Protein AF-A0ABC9YFD0-F1 (afdb_monomer_lite)

InterPro domains:
  IPR000477 Reverse transcriptase domain [PF00078] (6-99)

Secondary structure (DSSP, 8-state):
-HHHHHHHHHHHHHHTT-S-TT--TT-TT--TTHHHHHHHHHHHHHHHTT----------TTHHHHS-HHHHHHHHHHTT--HHHHHHHHHHHT------EETTEEP-

Sequence (108 aa):
MEQIVLSGIMQHVHDNQVIRPSQHGFLKGRSCLTNPISFYDKVTHLVDEGKAVAVVYLDFSKAFDTVSHSILLEKLAAHGLDGHTLCWVKNCLDGQAQRVVVNGVKSS

Foldseek 3Di:
DVVVLVVVLLVLCVVLVVDDPQDQPPDPPHDPPVNVVVVVVVVVVCVVVVHDDDDDDDDDDVCVVPDDLVVVLVVSVVSPDDPVSSVVSSCVSVDDDDWDADPNDIDD

Structure (mmCIF, N/CA/C/O backbone):
data_AF-A0ABC9YFD0-F1
#
_entry.id   AF-A0ABC9YFD0-F1
#
loop_
_atom_site.group_PDB
_atom_site.id
_atom_site.type_symbol
_atom_site.label_atom_id
_atom_site.label_alt_id
_atom_site.label_comp_id
_atom_site.label_asym_id
_atom_site.label_entity_id
_atom_site.label_seq_id
_atom_site.pdbx_PDB_ins_code
_atom_site.Cartn_x
_atom_site.Cartn_y
_atom_site.Cartn_z
_atom_site.occupancy
_atom_site.B_iso_or_equiv
_atom_site.auth_seq_id
_atom_site.auth_comp_id
_atom_site.auth_asym_id
_atom_site.auth_atom_id
_atom_site.pdbx_PDB_model_num
ATOM 1 N N . MET A 1 1 ? 19.415 6.386 -10.923 1.00 78.12 1 MET A N 1
ATOM 2 C CA . MET A 1 1 ? 18.354 6.377 -11.954 1.00 78.12 1 MET A CA 1
ATOM 3 C C . MET A 1 1 ? 17.024 5.956 -11.347 1.00 78.12 1 MET A C 1
ATOM 5 O O . MET A 1 1 ? 16.101 6.753 -11.393 1.00 78.12 1 MET A O 1
ATOM 9 N N . GLU A 1 2 ? 16.948 4.797 -10.688 1.00 85.19 2 GLU A N 1
ATOM 10 C CA . GLU A 1 2 ? 15.718 4.309 -10.032 1.00 85.19 2 GLU A CA 1
ATOM 11 C C . GLU A 1 2 ? 15.093 5.325 -9.067 1.00 85.19 2 GLU A C 1
ATOM 13 O O . GLU A 1 2 ? 13.906 5.594 -9.152 1.00 85.19 2 GLU A O 1
ATOM 18 N N . GLN A 1 3 ? 15.899 5.975 -8.220 1.00 88.69 3 GLN A N 1
ATOM 19 C CA . GLN A 1 3 ? 15.418 7.006 -7.286 1.00 88.69 3 GLN A CA 1
ATOM 20 C C . GLN A 1 3 ? 14.757 8.207 -7.983 1.00 88.69 3 GLN A C 1
ATOM 22 O O . GLN A 1 3 ? 13.818 8.790 -7.451 1.00 88.69 3 GLN A O 1
ATOM 27 N N . ILE A 1 4 ? 15.220 8.563 -9.185 1.00 91.31 4 ILE A N 1
ATOM 28 C CA . ILE A 1 4 ? 14.655 9.673 -9.963 1.00 91.31 4 ILE A CA 1
ATOM 29 C C . ILE A 1 4 ? 13.296 9.250 -10.521 1.00 91.31 4 ILE A C 1
ATOM 31 O O . ILE A 1 4 ? 12.311 9.962 -10.339 1.00 91.31 4 ILE A O 1
ATOM 35 N N . VAL A 1 5 ? 13.222 8.061 -11.123 1.00 91.31 5 VAL A N 1
ATOM 36 C CA . VAL A 1 5 ? 11.961 7.512 -11.640 1.00 91.31 5 VAL A CA 1
ATOM 37 C C . VAL A 1 5 ? 10.952 7.334 -10.504 1.00 91.31 5 VAL A C 1
ATOM 39 O O . VAL A 1 5 ? 9.819 7.791 -10.613 1.00 91.31 5 VAL A O 1
ATOM 42 N N . LEU A 1 6 ? 11.385 6.774 -9.372 1.00 91.75 6 LEU A N 1
ATOM 43 C CA . LEU A 1 6 ? 10.568 6.633 -8.171 1.00 91.75 6 LEU A CA 1
ATOM 44 C C . LEU A 1 6 ? 10.056 7.987 -7.678 1.00 91.75 6 LEU A C 1
ATOM 46 O O . LEU A 1 6 ? 8.875 8.099 -7.373 1.00 91.75 6 LEU A O 1
ATOM 50 N N . SER A 1 7 ? 10.899 9.024 -7.625 1.00 92.81 7 SER A N 1
ATOM 51 C CA . SER A 1 7 ? 10.444 10.358 -7.217 1.00 92.81 7 SER A CA 1
ATOM 52 C C . SER A 1 7 ? 9.373 10.928 -8.149 1.00 92.81 7 SER A C 1
ATOM 54 O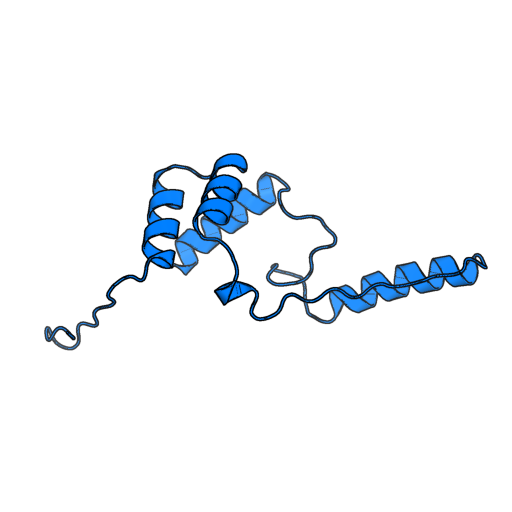 O . SER A 1 7 ? 8.390 11.480 -7.660 1.00 92.81 7 SER A O 1
ATOM 56 N N . GLY A 1 8 ? 9.509 10.729 -9.466 1.00 93.62 8 GLY A N 1
ATOM 57 C CA . GLY A 1 8 ? 8.509 11.154 -10.448 1.00 93.62 8 GLY A CA 1
ATOM 58 C C . GLY A 1 8 ? 7.187 10.403 -10.289 1.00 93.62 8 GLY A C 1
ATOM 59 O O . GLY A 1 8 ? 6.127 11.022 -10.230 1.00 93.62 8 GLY A O 1
ATOM 60 N N . ILE A 1 9 ? 7.250 9.077 -10.124 1.00 93.31 9 ILE A N 1
ATOM 61 C CA . ILE A 1 9 ? 6.071 8.240 -9.865 1.00 93.31 9 ILE A CA 1
ATOM 62 C C . ILE A 1 9 ? 5.394 8.658 -8.557 1.00 93.31 9 ILE A C 1
ATOM 64 O O . ILE A 1 9 ? 4.180 8.827 -8.524 1.00 93.31 9 ILE A O 1
ATOM 68 N N . MET A 1 10 ? 6.156 8.859 -7.481 1.00 92.50 10 MET A N 1
ATOM 69 C CA . MET A 1 10 ? 5.607 9.258 -6.183 1.00 92.50 10 MET A CA 1
ATOM 70 C C . MET A 1 10 ? 4.939 10.631 -6.233 1.00 92.50 10 MET A C 1
ATOM 72 O O . MET A 1 10 ? 3.893 10.808 -5.611 1.00 92.50 10 MET A O 1
ATOM 76 N N . GLN A 1 11 ? 5.504 11.576 -6.987 1.00 92.69 11 GLN A N 1
ATOM 77 C CA . GLN A 1 11 ? 4.888 12.881 -7.215 1.00 92.69 11 GLN A CA 1
ATOM 78 C C . GLN A 1 11 ? 3.545 12.728 -7.940 1.00 92.69 11 GLN A C 1
ATOM 80 O O . GLN A 1 11 ? 2.524 13.194 -7.444 1.00 92.69 11 GLN A O 1
ATOM 85 N N . HIS A 1 12 ? 3.516 11.975 -9.044 1.00 93.31 12 HIS A N 1
ATOM 86 C CA . HIS A 1 12 ? 2.290 11.695 -9.797 1.00 93.31 12 HIS A CA 1
ATOM 87 C C . HIS A 1 12 ? 1.211 11.023 -8.939 1.00 93.31 12 HIS A C 1
ATOM 89 O O . HIS A 1 12 ? 0.044 11.410 -8.959 1.00 93.31 12 HIS A O 1
ATOM 95 N N . VAL A 1 13 ? 1.602 10.016 -8.162 1.00 91.25 13 VAL A N 1
ATOM 96 C CA . VAL A 1 13 ? 0.721 9.263 -7.262 1.00 91.25 13 VAL A CA 1
ATOM 97 C C . VAL A 1 13 ? 0.136 10.162 -6.167 1.00 91.25 13 VAL A C 1
ATOM 99 O O . VAL A 1 13 ? -1.034 10.005 -5.807 1.00 91.25 13 VAL A O 1
ATOM 102 N N . HIS A 1 14 ? 0.929 11.101 -5.649 1.00 89.69 14 HIS A N 1
ATOM 103 C CA . HIS A 1 14 ? 0.494 12.072 -4.651 1.00 89.69 14 HIS A CA 1
ATOM 104 C C . HIS A 1 14 ? -0.472 13.108 -5.244 1.00 89.69 14 HIS A C 1
ATOM 106 O O . HIS A 1 14 ? -1.551 13.326 -4.695 1.00 89.69 14 HIS A O 1
ATOM 112 N N . ASP A 1 15 ? -0.121 13.706 -6.382 1.00 92.00 15 ASP A N 1
ATOM 113 C CA . ASP A 1 15 ? -0.907 14.775 -7.010 1.00 92.00 15 ASP A CA 1
ATOM 114 C C . ASP A 1 15 ? -2.274 14.279 -7.486 1.00 92.00 15 ASP A C 1
ATOM 116 O O . ASP A 1 15 ? -3.275 14.982 -7.357 1.00 92.00 15 ASP A O 1
ATOM 120 N N . ASN A 1 16 ? -2.341 13.024 -7.935 1.00 91.88 16 ASN A N 1
ATOM 121 C CA . ASN A 1 16 ? -3.584 12.378 -8.352 1.00 91.88 16 ASN A CA 1
ATOM 122 C C . ASN A 1 16 ? -4.329 11.664 -7.209 1.00 91.88 16 ASN A C 1
ATOM 124 O O . ASN A 1 16 ? -5.303 10.960 -7.471 1.00 91.88 16 ASN A O 1
ATOM 128 N N . GLN A 1 17 ? -3.888 11.810 -5.950 1.00 90.56 17 GLN A N 1
ATOM 129 C CA . GLN A 1 17 ? -4.530 11.207 -4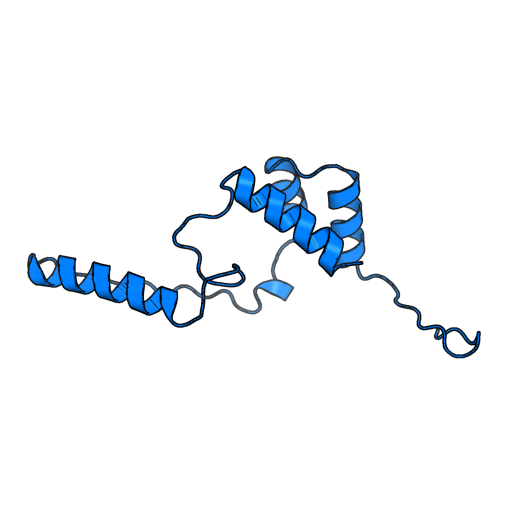.768 1.00 90.56 17 GLN A CA 1
ATOM 130 C C . GLN A 1 17 ? -4.783 9.692 -4.912 1.00 90.56 17 GLN A C 1
ATOM 132 O O . GLN A 1 17 ? -5.776 9.152 -4.423 1.00 90.56 17 GLN A O 1
ATOM 137 N N . VAL A 1 18 ? -3.872 8.987 -5.592 1.00 92.62 18 VAL A N 1
ATOM 138 C CA . VAL A 1 18 ? -4.011 7.550 -5.886 1.00 92.62 18 VAL A CA 1
ATOM 139 C C . VAL A 1 18 ? -3.947 6.723 -4.599 1.00 92.62 18 VAL A C 1
ATOM 141 O O . VAL A 1 18 ? -4.620 5.699 -4.466 1.00 92.62 18 VAL A O 1
ATOM 144 N N . ILE A 1 19 ? -3.146 7.169 -3.627 1.00 92.31 19 ILE A N 1
ATOM 145 C CA . ILE A 1 19 ? -2.943 6.478 -2.354 1.00 92.31 19 ILE A CA 1
ATOM 146 C C . ILE A 1 19 ? -3.853 7.064 -1.283 1.00 92.31 19 ILE A C 1
ATOM 148 O O . ILE A 1 19 ? -3.881 8.269 -1.042 1.00 92.31 19 ILE A O 1
ATOM 152 N N . ARG A 1 20 ? -4.568 6.182 -0.583 1.00 92.25 20 ARG A N 1
ATOM 153 C CA . ARG A 1 20 ? -5.475 6.587 0.491 1.00 92.25 20 ARG A CA 1
ATOM 154 C C . ARG A 1 20 ? -4.717 7.218 1.665 1.00 92.25 20 ARG A C 1
ATOM 156 O O . ARG A 1 20 ? -3.669 6.698 2.057 1.00 92.25 20 ARG A O 1
ATOM 163 N N . PRO A 1 21 ? -5.309 8.214 2.351 1.00 91.00 21 PRO A N 1
ATOM 164 C CA . PRO A 1 21 ? -4.731 8.802 3.558 1.00 91.00 21 PRO A CA 1
ATOM 165 C C . PRO A 1 21 ? -4.563 7.838 4.736 1.00 91.00 21 PRO A C 1
ATOM 167 O O . PRO A 1 21 ? -3.956 8.226 5.725 1.00 91.00 21 PRO A O 1
ATOM 170 N N . SER A 1 22 ? -5.083 6.612 4.671 1.00 92.50 22 SER A N 1
ATOM 171 C CA . SER A 1 22 ? -4.869 5.563 5.674 1.00 92.50 22 SER A CA 1
ATOM 172 C C . SER A 1 22 ? -3.666 4.660 5.369 1.00 92.50 22 SER A C 1
ATOM 174 O O . SER A 1 22 ? -3.378 3.760 6.144 1.00 92.50 22 SER A O 1
ATOM 176 N N . GLN A 1 23 ? -2.971 4.837 4.239 1.00 93.88 23 GLN A N 1
ATOM 177 C CA . GLN A 1 23 ? -1.768 4.065 3.914 1.00 93.88 23 GLN A CA 1
ATOM 178 C C . GLN A 1 23 ? -0.573 4.639 4.677 1.00 93.88 23 GLN A C 1
ATOM 180 O O . GLN A 1 23 ? -0.258 5.813 4.527 1.00 93.88 23 GLN A O 1
ATOM 185 N N . HIS A 1 24 ? 0.124 3.843 5.485 1.00 93.69 24 HIS A N 1
ATOM 186 C CA . HIS A 1 24 ? 1.292 4.327 6.242 1.00 93.69 24 HIS A CA 1
ATOM 187 C C . HIS A 1 24 ? 2.630 3.794 5.730 1.00 93.69 24 HIS A C 1
ATOM 189 O O . HIS A 1 24 ? 3.638 4.490 5.833 1.00 93.69 24 HIS A O 1
ATOM 195 N N . GLY A 1 25 ? 2.648 2.586 5.164 1.00 92.12 25 GLY A N 1
ATOM 196 C CA . GLY A 1 25 ? 3.869 1.982 4.638 1.00 92.12 25 GLY A CA 1
ATOM 197 C C . GLY A 1 25 ? 4.381 2.705 3.393 1.00 92.12 25 GLY A C 1
ATOM 198 O O . GLY A 1 25 ? 3.586 3.079 2.531 1.00 92.12 25 GLY A O 1
ATOM 199 N N . PHE A 1 26 ? 5.706 2.850 3.299 1.00 89.81 26 PHE A N 1
ATOM 200 C CA . PHE A 1 26 ? 6.437 3.366 2.131 1.00 89.81 26 PHE A CA 1
ATOM 201 C C . PHE A 1 26 ? 6.093 4.805 1.697 1.00 89.81 26 PHE A C 1
ATOM 203 O O . PHE A 1 26 ? 6.445 5.214 0.593 1.00 89.81 26 PHE A O 1
ATOM 210 N N . LEU A 1 27 ? 5.451 5.600 2.560 1.00 90.50 27 LEU A N 1
ATOM 211 C CA . LEU A 1 27 ? 5.160 7.011 2.296 1.00 90.50 27 LEU A CA 1
ATOM 212 C C . LEU A 1 27 ? 6.057 7.937 3.118 1.00 90.50 27 LEU A C 1
ATOM 214 O O . LEU A 1 27 ? 6.265 7.740 4.316 1.00 90.50 27 LEU A O 1
ATOM 218 N N . LYS A 1 28 ? 6.537 9.008 2.480 1.00 88.19 28 LYS A N 1
ATOM 219 C CA . LYS A 1 28 ? 7.285 10.070 3.160 1.00 88.19 28 LYS A CA 1
ATOM 220 C C . LYS A 1 28 ? 6.412 10.722 4.239 1.00 88.19 28 LYS A C 1
ATOM 222 O O . LYS A 1 28 ? 5.232 10.980 4.023 1.00 88.19 28 LYS A O 1
ATOM 227 N N . GLY A 1 29 ? 7.004 10.993 5.402 1.00 89.69 29 GLY A N 1
ATOM 228 C CA . GLY A 1 29 ? 6.302 11.604 6.538 1.00 89.69 29 GLY A CA 1
ATOM 229 C C . GLY A 1 29 ? 5.420 10.638 7.337 1.00 89.69 29 GLY A C 1
ATOM 230 O O . GLY A 1 29 ? 4.740 11.065 8.265 1.00 89.69 29 GLY A O 1
ATOM 231 N N . ARG A 1 30 ? 5.435 9.338 7.016 1.00 92.25 30 ARG A N 1
ATOM 232 C CA . ARG A 1 30 ? 4.745 8.291 7.777 1.00 92.25 30 ARG A CA 1
ATOM 233 C C . ARG A 1 30 ? 5.744 7.254 8.274 1.00 92.25 30 ARG A C 1
ATOM 235 O O . ARG A 1 30 ? 6.826 7.106 7.716 1.00 92.25 30 ARG A O 1
ATOM 242 N N . SER A 1 31 ? 5.397 6.564 9.355 1.00 93.44 31 SER A N 1
ATOM 243 C CA . SER A 1 31 ? 6.262 5.567 9.979 1.00 93.44 31 SER A CA 1
ATOM 244 C C . SER A 1 31 ? 5.452 4.364 10.443 1.00 93.44 31 SER A C 1
ATOM 246 O O . SER A 1 31 ? 4.220 4.394 10.474 1.00 93.44 31 SER A O 1
ATOM 248 N N . CYS A 1 32 ? 6.152 3.319 10.880 1.00 92.25 32 CYS A N 1
ATOM 249 C CA . CYS A 1 32 ? 5.530 2.155 11.507 1.00 92.25 32 CYS A CA 1
ATOM 250 C C . CYS A 1 32 ? 4.748 2.509 12.785 1.00 92.25 32 CYS A C 1
ATOM 252 O O . CYS A 1 32 ? 3.918 1.717 13.217 1.00 92.25 32 CYS A O 1
ATOM 254 N N . LEU A 1 33 ? 4.987 3.689 13.374 1.00 94.69 33 LEU A N 1
ATOM 255 C CA . LEU A 1 33 ? 4.291 4.172 14.567 1.00 94.69 33 LEU A CA 1
ATOM 256 C C . LEU A 1 33 ? 3.063 5.022 14.237 1.00 94.69 33 LEU A C 1
ATOM 258 O O . LEU A 1 33 ? 2.097 5.005 14.992 1.00 94.69 33 LEU A O 1
ATOM 262 N N . THR A 1 34 ? 3.048 5.744 13.112 1.00 95.25 34 THR A N 1
ATOM 263 C CA . THR A 1 34 ? 1.898 6.610 12.803 1.00 95.25 34 THR A CA 1
ATOM 264 C C . THR A 1 34 ? 0.627 5.809 12.519 1.00 95.25 34 THR A C 1
ATOM 266 O O . THR A 1 34 ? -0.464 6.289 12.813 1.00 95.25 34 THR A O 1
ATOM 269 N N . ASN A 1 35 ? 0.759 4.577 12.012 1.00 94.81 35 ASN A N 1
ATOM 270 C CA . ASN A 1 35 ? -0.370 3.672 11.791 1.00 94.81 35 ASN A CA 1
ATOM 271 C C . ASN A 1 35 ? -1.065 3.244 13.097 1.00 94.81 35 ASN A C 1
ATOM 273 O O . ASN A 1 35 ? -2.253 3.530 13.243 1.00 94.81 35 ASN A O 1
ATOM 277 N N . PRO A 1 36 ? -0.376 2.598 14.067 1.00 95.38 36 PRO A N 1
ATOM 278 C CA . PRO A 1 36 ? -1.017 2.205 15.315 1.00 95.38 36 PRO A CA 1
ATOM 279 C C . PRO A 1 36 ? -1.549 3.410 16.090 1.00 95.38 36 PRO A C 1
ATOM 281 O O . PRO A 1 36 ? -2.628 3.301 16.653 1.00 95.38 36 PRO A O 1
ATOM 284 N N . ILE A 1 37 ? -0.870 4.564 16.073 1.00 96.31 37 ILE A N 1
ATOM 285 C CA . ILE A 1 37 ? -1.377 5.779 16.733 1.00 96.31 37 ILE A CA 1
ATOM 286 C C . ILE A 1 37 ? -2.743 6.186 16.162 1.00 96.31 37 ILE A C 1
ATOM 288 O O . ILE A 1 37 ? -3.698 6.328 16.920 1.00 96.31 37 ILE A O 1
ATOM 292 N N . SER A 1 38 ? -2.865 6.315 14.835 1.00 95.44 38 SER A N 1
ATOM 293 C CA . SER A 1 38 ? -4.139 6.679 14.195 1.00 95.44 38 SER A CA 1
ATOM 294 C C . SER A 1 38 ? -5.227 5.622 14.404 1.00 95.44 38 SER A C 1
ATOM 296 O O . SER A 1 38 ? -6.404 5.955 14.529 1.00 95.44 38 SER A O 1
ATOM 298 N N . PHE A 1 39 ? -4.842 4.347 14.441 1.00 95.81 39 PHE A N 1
ATOM 299 C CA . PHE A 1 39 ? -5.761 3.253 14.715 1.00 95.81 39 PHE A CA 1
ATOM 300 C C . PHE A 1 39 ? -6.288 3.294 16.156 1.00 95.81 39 PHE A C 1
ATOM 302 O O . PHE A 1 39 ? -7.501 3.248 16.348 1.00 95.81 39 PHE A O 1
ATOM 309 N N . TYR A 1 40 ? -5.408 3.412 17.154 1.00 96.56 40 TYR A N 1
ATOM 310 C CA . TYR A 1 40 ? -5.800 3.443 18.563 1.00 96.56 40 TYR A CA 1
ATOM 311 C C . TYR A 1 40 ? -6.649 4.662 18.898 1.00 96.56 40 TYR A C 1
ATOM 313 O O . TYR A 1 40 ? -7.621 4.513 19.625 1.00 96.56 40 TYR A O 1
ATOM 321 N N . ASP A 1 41 ? -6.344 5.828 18.332 1.00 97.12 41 ASP A N 1
ATOM 322 C CA . ASP A 1 41 ? -7.181 7.025 18.468 1.00 97.12 41 ASP A CA 1
ATOM 323 C C . ASP A 1 41 ? -8.638 6.743 18.049 1.00 97.12 41 ASP A C 1
ATOM 325 O O . ASP A 1 41 ? -9.580 6.942 18.819 1.00 97.12 41 ASP A O 1
ATOM 329 N N . LYS A 1 42 ? -8.819 6.127 16.873 1.00 96.31 42 LYS A N 1
ATOM 330 C CA . LYS A 1 42 ? -10.141 5.736 16.368 1.00 96.31 42 LYS A CA 1
ATOM 331 C C . LYS A 1 42 ? -10.820 4.666 17.226 1.00 96.31 42 LYS A C 1
ATOM 333 O O . LYS A 1 42 ? -12.029 4.731 17.433 1.00 96.31 42 LYS A O 1
ATOM 338 N N . VAL A 1 43 ? -10.079 3.653 17.673 1.00 97.56 43 VAL A N 1
ATOM 339 C CA . VAL A 1 43 ? -10.638 2.566 18.492 1.00 97.56 43 VAL A CA 1
ATOM 340 C C . VAL A 1 43 ? -11.079 3.088 19.853 1.00 97.56 43 VAL A C 1
ATOM 342 O O . VAL A 1 43 ? -12.198 2.792 20.257 1.00 97.56 43 VAL A O 1
ATOM 345 N N . THR A 1 44 ? -10.248 3.887 20.522 1.00 97.62 44 THR A N 1
ATOM 346 C CA . THR A 1 44 ? -10.564 4.468 21.832 1.00 97.62 44 THR A CA 1
ATOM 347 C C . THR A 1 44 ? -11.834 5.308 21.758 1.00 97.62 44 THR A C 1
ATOM 349 O O . THR A 1 44 ? -12.745 5.076 22.541 1.00 97.62 44 THR A O 1
ATOM 352 N N . HIS A 1 45 ? -11.974 6.164 20.739 1.00 98.19 45 HIS A N 1
ATOM 353 C CA . HIS A 1 45 ? -13.199 6.943 20.543 1.00 98.19 45 HIS A CA 1
ATOM 354 C C . HIS A 1 45 ? -14.454 6.064 20.400 1.00 98.19 45 HIS A C 1
ATOM 356 O O . HIS A 1 45 ? -15.502 6.369 20.960 1.00 98.19 45 HIS A O 1
ATOM 362 N N . LEU A 1 46 ? -14.381 4.963 19.644 1.00 98.06 46 LEU A N 1
ATOM 363 C CA . LEU A 1 46 ? -15.519 4.048 19.487 1.00 98.06 46 LEU A CA 1
ATOM 364 C C . LEU A 1 46 ? -15.851 3.317 20.795 1.00 98.06 46 LEU A C 1
ATOM 366 O O . LEU A 1 46 ? -17.024 3.105 21.098 1.00 98.06 46 LEU A O 1
ATOM 370 N N . VAL A 1 47 ? -14.829 2.942 21.563 1.00 97.38 47 VAL A N 1
ATOM 371 C CA . VAL A 1 47 ? -14.996 2.290 22.867 1.00 97.38 47 VAL A CA 1
ATOM 372 C C . VAL A 1 47 ? -15.626 3.247 23.880 1.00 97.38 47 VAL A C 1
ATOM 374 O O . VAL A 1 47 ? -16.544 2.837 24.588 1.00 97.38 47 VAL A O 1
ATOM 377 N N . ASP A 1 48 ? -15.212 4.515 23.901 1.00 97.88 48 ASP A N 1
ATOM 378 C CA . ASP A 1 48 ? -15.784 5.552 24.770 1.00 97.88 48 ASP A CA 1
ATOM 379 C C . ASP A 1 48 ? -17.270 5.811 24.459 1.00 97.88 48 ASP A C 1
ATOM 381 O O . ASP A 1 48 ? -18.067 6.086 25.354 1.00 97.88 48 ASP A O 1
ATOM 385 N N . GLU A 1 49 ? -17.681 5.640 23.198 1.00 98.25 49 GLU A N 1
ATOM 386 C CA . GLU A 1 49 ? -19.088 5.667 22.772 1.00 98.25 49 GLU A CA 1
ATOM 387 C C . GLU A 1 49 ? -19.865 4.377 23.110 1.00 98.25 49 GLU A C 1
ATOM 389 O O . GLU A 1 49 ? -21.039 4.245 22.754 1.00 98.25 49 GLU A O 1
ATOM 394 N N . GLY A 1 50 ? -19.228 3.395 23.753 1.00 97.81 50 GLY A N 1
ATOM 395 C CA . GLY A 1 50 ? -19.823 2.101 24.090 1.00 97.81 50 GLY A CA 1
ATOM 396 C C . GLY A 1 50 ? -19.994 1.155 22.897 1.00 97.81 50 GLY A C 1
ATOM 397 O O . GLY A 1 50 ? -20.767 0.198 22.981 1.00 97.81 50 GLY A O 1
ATOM 398 N N . LYS A 1 51 ? -19.309 1.398 21.771 1.00 98.25 51 LYS A N 1
ATOM 399 C CA . LYS A 1 51 ? -19.396 0.548 20.574 1.00 98.25 51 LYS A CA 1
ATOM 400 C C . LYS A 1 51 ? -18.423 -0.625 20.667 1.00 98.25 51 LYS A C 1
ATOM 402 O O . LYS A 1 51 ? -17.261 -0.474 21.034 1.00 98.25 51 LYS A O 1
ATOM 407 N N . ALA A 1 52 ? -18.881 -1.803 20.248 1.00 96.62 52 ALA A N 1
ATOM 408 C CA . ALA A 1 52 ? -18.011 -2.959 20.072 1.00 96.62 52 ALA A CA 1
ATOM 409 C C . ALA A 1 52 ? -17.125 -2.784 18.828 1.00 96.62 52 ALA A C 1
ATOM 411 O O . ALA A 1 52 ? -17.605 -2.397 17.760 1.00 96.62 52 ALA A O 1
ATOM 412 N N . VAL A 1 53 ? -15.839 -3.113 18.956 1.00 96.75 53 VAL A N 1
ATOM 413 C CA . VAL A 1 53 ? -14.859 -3.041 17.865 1.00 96.75 53 VAL A CA 1
ATOM 414 C C . VAL A 1 53 ? -14.297 -4.434 17.597 1.00 96.75 53 VAL A C 1
ATOM 416 O O . VAL A 1 53 ? -13.840 -5.114 18.511 1.00 96.75 53 VAL A O 1
ATOM 419 N N . ALA A 1 54 ? -14.298 -4.842 16.329 1.00 96.50 54 ALA A N 1
ATOM 420 C CA . ALA A 1 54 ? -13.628 -6.046 15.849 1.00 96.50 54 ALA A CA 1
ATOM 421 C C . ALA A 1 54 ? -12.618 -5.664 14.761 1.00 96.50 54 ALA A C 1
ATOM 423 O O . ALA A 1 54 ? -12.874 -4.767 13.955 1.00 96.50 54 ALA A O 1
ATOM 424 N N . VAL A 1 55 ? -11.468 -6.338 14.741 1.00 95.88 55 VAL A N 1
ATOM 425 C CA . VAL A 1 55 ? -10.347 -6.012 13.850 1.00 95.88 55 VAL A CA 1
ATOM 426 C C . VAL A 1 55 ? -9.940 -7.260 13.085 1.00 95.88 55 VAL A C 1
ATOM 428 O O . VAL A 1 55 ? -9.744 -8.317 13.679 1.00 95.88 55 VAL A O 1
ATOM 431 N N . VAL A 1 56 ? -9.790 -7.125 11.769 1.00 96.69 56 VAL A N 1
ATOM 432 C CA . VAL A 1 56 ? -9.295 -8.189 10.893 1.00 96.69 56 VAL A CA 1
ATOM 433 C C . VAL A 1 56 ? -7.940 -7.760 10.350 1.00 96.69 56 VAL A C 1
ATOM 435 O O . VAL A 1 56 ? -7.844 -6.763 9.634 1.00 96.69 56 VAL A O 1
ATOM 438 N N . TYR A 1 57 ? -6.901 -8.517 10.691 1.00 94.44 57 TYR A N 1
ATOM 439 C CA . TYR A 1 57 ? -5.565 -8.337 10.132 1.00 94.44 57 TYR A CA 1
ATOM 440 C C . TYR A 1 57 ? -5.390 -9.272 8.939 1.00 94.44 57 TYR A C 1
ATOM 442 O O . TYR A 1 57 ? -5.618 -10.475 9.046 1.00 94.44 57 TYR A O 1
ATOM 450 N N . LEU A 1 58 ? -5.002 -8.699 7.802 1.00 95.81 58 LEU A N 1
ATOM 451 C CA . LEU A 1 58 ? -4.729 -9.421 6.565 1.00 95.81 58 LEU A CA 1
ATOM 452 C C . LEU A 1 58 ? -3.247 -9.280 6.236 1.00 95.81 58 LEU A C 1
ATOM 454 O O . LEU A 1 58 ? -2.699 -8.183 6.341 1.00 95.81 58 LEU A O 1
ATOM 458 N N . ASP A 1 59 ? -2.632 -10.378 5.811 1.00 94.69 59 ASP A N 1
ATOM 459 C CA . ASP A 1 59 ? -1.241 -10.412 5.372 1.00 94.69 59 ASP A CA 1
ATOM 460 C C . ASP A 1 59 ? -1.116 -11.203 4.067 1.00 94.69 59 ASP A C 1
ATOM 462 O O . ASP A 1 59 ? -1.814 -12.199 3.857 1.00 94.69 59 ASP A O 1
ATOM 466 N N . PHE A 1 60 ? -0.236 -10.741 3.178 1.00 93.38 60 PHE A N 1
ATOM 467 C CA . PHE A 1 60 ? 0.062 -11.418 1.921 1.00 93.38 60 PHE A CA 1
ATOM 468 C C . PHE A 1 60 ? 1.387 -12.162 2.044 1.00 93.38 60 PHE A C 1
ATOM 470 O O . PHE A 1 60 ? 2.453 -11.553 2.153 1.00 93.38 60 PHE A O 1
ATOM 477 N N . SER A 1 61 ? 1.339 -13.490 1.934 1.00 94.94 61 SER A N 1
ATOM 478 C CA . SER A 1 61 ? 2.553 -14.303 1.878 1.00 94.94 61 SER A CA 1
ATOM 479 C C . SER A 1 61 ? 3.396 -13.921 0.663 1.00 94.94 61 SER A C 1
ATOM 481 O O . SER A 1 61 ? 2.928 -14.018 -0.468 1.00 94.94 61 SER A O 1
ATOM 483 N N . LYS A 1 62 ? 4.650 -13.512 0.899 1.00 93.00 62 LYS A N 1
ATOM 484 C CA . LYS A 1 62 ? 5.607 -13.128 -0.154 1.00 93.00 62 LYS A CA 1
ATOM 485 C C . LYS A 1 62 ? 5.012 -12.128 -1.159 1.00 93.00 62 LYS A C 1
ATOM 487 O O . LYS A 1 62 ? 5.036 -12.354 -2.366 1.00 93.00 62 LYS A O 1
ATOM 492 N N . ALA A 1 63 ? 4.444 -11.027 -0.668 1.00 92.38 63 ALA A N 1
ATOM 493 C CA . ALA A 1 63 ? 3.703 -10.057 -1.484 1.00 92.38 63 ALA A CA 1
ATOM 494 C C . ALA A 1 63 ? 4.446 -9.580 -2.752 1.00 92.38 63 ALA A C 1
ATOM 496 O O . ALA A 1 63 ? 3.831 -9.433 -3.804 1.00 92.38 63 ALA A O 1
ATOM 497 N N . PHE A 1 64 ? 5.763 -9.370 -2.672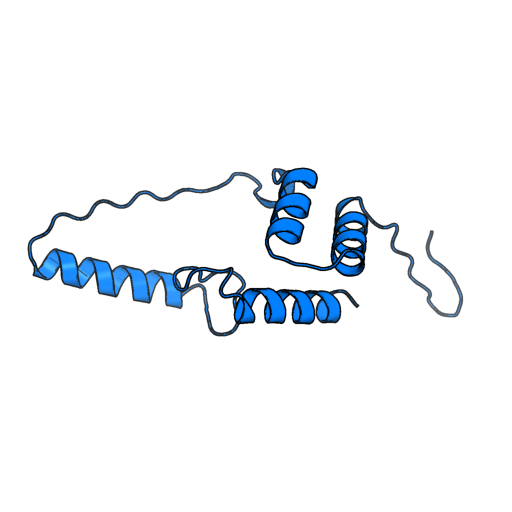 1.00 88.38 64 PHE A N 1
ATOM 498 C CA . PHE A 1 64 ? 6.567 -8.938 -3.821 1.00 88.38 64 PHE A CA 1
ATOM 499 C C . PHE A 1 64 ? 6.867 -10.063 -4.818 1.00 88.38 64 PHE A C 1
ATOM 501 O O . PHE A 1 64 ? 6.968 -9.785 -6.005 1.00 88.38 64 PHE A O 1
ATOM 508 N N . ASP A 1 65 ? 6.941 -11.318 -4.368 1.00 90.38 65 ASP A N 1
ATOM 509 C CA . ASP A 1 65 ? 7.158 -12.471 -5.256 1.00 90.38 65 ASP A CA 1
ATOM 510 C C . ASP A 1 65 ? 5.851 -12.935 -5.922 1.00 90.38 65 ASP A C 1
ATOM 512 O O . ASP A 1 65 ? 5.866 -13.629 -6.935 1.00 90.38 65 ASP A O 1
ATOM 516 N N . THR A 1 66 ? 4.704 -12.603 -5.320 1.00 93.06 66 THR A N 1
ATOM 517 C CA . THR A 1 66 ? 3.376 -13.083 -5.741 1.00 93.06 66 THR A CA 1
ATOM 518 C C . THR A 1 66 ? 2.588 -12.063 -6.557 1.00 93.06 66 THR A C 1
ATOM 520 O O . THR A 1 66 ? 1.558 -12.409 -7.142 1.00 93.06 66 THR A O 1
ATOM 523 N N . VAL A 1 67 ? 3.042 -10.809 -6.623 1.00 93.31 67 VAL A N 1
ATOM 524 C CA . VAL A 1 67 ? 2.364 -9.775 -7.405 1.00 93.31 67 VAL A CA 1
ATOM 525 C C . VAL A 1 67 ? 2.489 -10.067 -8.903 1.00 93.31 67 VAL A C 1
ATOM 527 O O . VAL A 1 67 ? 3.576 -10.245 -9.443 1.00 93.31 67 VAL A O 1
ATOM 530 N N . SER A 1 68 ? 1.360 -10.094 -9.611 1.00 95.06 68 SER A N 1
ATOM 531 C CA . SER A 1 68 ? 1.368 -10.230 -11.069 1.00 95.06 68 SER A CA 1
ATOM 532 C C . SER A 1 68 ? 1.910 -8.956 -11.723 1.00 95.06 68 SER A C 1
ATOM 534 O O . SER A 1 68 ? 1.335 -7.875 -11.561 1.00 95.06 68 SER A O 1
ATOM 536 N N . HIS A 1 69 ? 2.989 -9.087 -12.502 1.00 94.62 69 HIS A N 1
ATOM 537 C CA . HIS A 1 69 ? 3.602 -7.965 -13.219 1.00 94.62 69 HIS A CA 1
ATOM 538 C C . HIS A 1 69 ? 2.641 -7.331 -14.236 1.00 94.62 69 HIS A C 1
ATOM 540 O O . HIS A 1 69 ? 2.607 -6.108 -14.359 1.00 94.62 69 HIS A O 1
ATOM 546 N N . SER A 1 70 ? 1.819 -8.130 -14.929 1.00 95.38 70 SER A N 1
ATOM 547 C CA . SER A 1 70 ? 0.842 -7.607 -15.894 1.00 95.38 70 SER A CA 1
ATOM 548 C C . SER A 1 70 ? -0.229 -6.762 -15.206 1.00 95.38 70 SER A C 1
ATOM 550 O O . SER A 1 70 ? -0.456 -5.624 -15.608 1.00 95.38 70 SER A O 1
ATOM 552 N N . ILE A 1 71 ? -0.807 -7.264 -14.109 1.00 96.69 71 ILE A N 1
ATOM 553 C CA . ILE A 1 71 ? -1.819 -6.532 -13.333 1.00 96.69 71 ILE A CA 1
ATOM 554 C C . ILE A 1 71 ? -1.225 -5.249 -12.738 1.00 96.69 71 ILE A C 1
ATOM 556 O O . ILE A 1 71 ? -1.891 -4.214 -12.704 1.00 96.69 71 ILE A O 1
ATOM 560 N N . LEU A 1 72 ? 0.024 -5.292 -12.264 1.00 94.94 72 LEU A N 1
ATOM 561 C CA . LEU A 1 72 ? 0.712 -4.107 -11.755 1.00 94.94 72 LEU A CA 1
ATOM 562 C C . LEU A 1 72 ? 0.850 -3.031 -12.843 1.00 94.94 72 LEU A C 1
ATOM 564 O O . LEU A 1 72 ? 0.485 -1.881 -12.606 1.00 94.94 72 LEU A O 1
ATOM 568 N N . LEU A 1 73 ? 1.323 -3.399 -14.037 1.00 95.94 73 LEU A N 1
ATOM 569 C CA . LEU A 1 73 ? 1.486 -2.468 -15.157 1.00 95.94 73 LEU A CA 1
ATOM 570 C C . LEU A 1 73 ? 0.147 -1.899 -15.642 1.00 95.94 73 LEU A C 1
ATOM 572 O O . LEU A 1 73 ? 0.054 -0.698 -15.883 1.00 95.94 73 LEU A O 1
ATOM 576 N N . GLU A 1 74 ? -0.900 -2.724 -15.725 1.00 96.81 74 GLU A N 1
ATOM 577 C CA . GLU A 1 74 ? -2.256 -2.276 -16.069 1.00 96.81 74 GLU A CA 1
ATOM 578 C C . GLU A 1 74 ? -2.789 -1.253 -15.062 1.00 96.81 74 GLU A C 1
ATOM 580 O O . GLU A 1 74 ? -3.326 -0.217 -15.456 1.00 96.81 74 GLU A O 1
ATOM 585 N N . LYS A 1 75 ? -2.593 -1.489 -13.757 1.00 95.06 75 LYS A N 1
ATOM 586 C CA . LYS A 1 75 ? -2.990 -0.528 -12.717 1.00 95.06 75 LYS A CA 1
ATOM 587 C C . LYS A 1 75 ? -2.217 0.780 -12.818 1.00 95.06 75 LYS A C 1
ATOM 589 O O . LYS A 1 75 ? -2.813 1.845 -12.691 1.00 95.06 75 LYS A O 1
ATOM 594 N N . LEU A 1 76 ? -0.908 0.719 -13.050 1.00 94.50 76 LEU A N 1
ATOM 595 C CA . LEU A 1 76 ? -0.088 1.917 -13.226 1.00 94.50 76 LEU A CA 1
ATOM 596 C C . LEU A 1 76 ? -0.533 2.725 -14.457 1.00 94.50 76 LEU A C 1
ATOM 598 O O . LEU A 1 76 ? -0.652 3.947 -14.371 1.00 94.50 76 LEU A O 1
ATOM 602 N N . ALA A 1 77 ? -0.859 2.053 -15.563 1.00 95.50 77 ALA A N 1
ATOM 603 C CA . ALA A 1 77 ? -1.404 2.694 -16.757 1.00 95.50 77 ALA A CA 1
ATOM 604 C C . ALA A 1 77 ? -2.777 3.332 -16.494 1.00 95.50 77 ALA A C 1
ATOM 606 O O . ALA A 1 77 ? -3.008 4.478 -16.872 1.00 95.50 77 ALA A O 1
ATOM 607 N N . ALA A 1 78 ? -3.666 2.632 -15.782 1.00 95.19 78 ALA A N 1
ATOM 608 C CA . ALA A 1 78 ? -4.978 3.152 -15.395 1.00 95.19 78 ALA A CA 1
ATOM 609 C C . ALA A 1 78 ? -4.886 4.380 -14.471 1.00 95.19 78 ALA A C 1
ATOM 611 O O . ALA A 1 78 ? -5.780 5.224 -14.474 1.00 95.19 78 ALA A O 1
ATOM 612 N N . HIS A 1 79 ? -3.797 4.507 -13.709 1.00 93.88 79 HIS A N 1
ATOM 613 C CA . HIS A 1 79 ? -3.499 5.689 -12.902 1.00 93.88 79 HIS A CA 1
ATOM 614 C C . HIS A 1 79 ? -2.780 6.804 -13.672 1.00 93.88 79 HIS A C 1
ATOM 616 O O . HIS A 1 79 ? -2.423 7.808 -13.065 1.00 93.88 79 HIS A O 1
ATO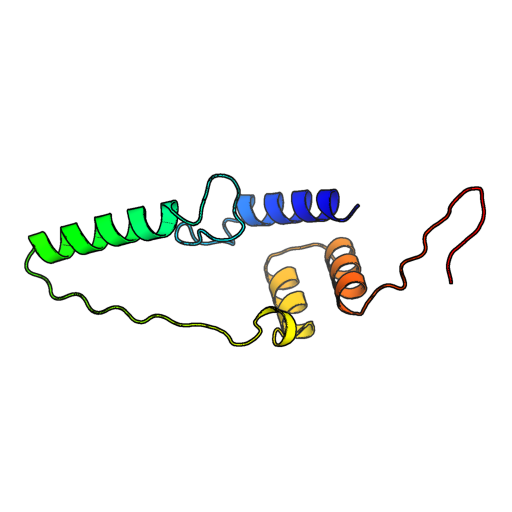M 622 N N . GLY A 1 80 ? -2.601 6.679 -14.990 1.00 93.44 80 GLY A N 1
ATOM 623 C CA . GLY A 1 80 ? -2.130 7.762 -15.853 1.00 93.44 80 GLY A CA 1
ATOM 624 C C . GLY A 1 80 ? -0.612 7.903 -15.952 1.00 93.44 80 GLY A C 1
ATOM 625 O O . GLY A 1 80 ? -0.143 8.971 -16.338 1.00 93.44 80 GLY A O 1
ATOM 626 N N . LEU A 1 81 ? 0.160 6.865 -15.607 1.00 94.31 81 LEU A N 1
ATOM 627 C CA . LEU A 1 81 ? 1.596 6.859 -15.894 1.00 94.31 81 LEU A CA 1
ATOM 628 C C . LEU A 1 81 ? 1.828 6.745 -17.407 1.00 94.31 81 LEU A C 1
ATOM 630 O O . LEU A 1 81 ? 1.146 5.988 -18.100 1.00 94.31 81 LEU A O 1
ATOM 634 N N . ASP A 1 82 ? 2.811 7.483 -17.916 1.00 93.81 82 ASP A N 1
ATOM 635 C CA . ASP A 1 82 ? 3.123 7.511 -19.341 1.00 93.81 82 ASP A CA 1
ATOM 636 C C . ASP A 1 82 ? 3.809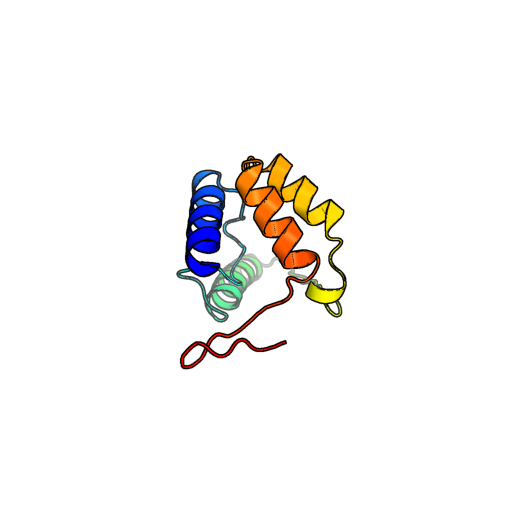 6.218 -19.824 1.00 93.81 82 ASP A C 1
ATOM 638 O O . ASP A 1 82 ? 4.395 5.447 -19.056 1.00 93.81 82 ASP A O 1
ATOM 642 N N . GLY A 1 83 ? 3.771 6.000 -21.141 1.00 94.75 83 GLY A N 1
ATOM 643 C CA . GLY A 1 83 ? 4.302 4.788 -21.763 1.00 94.75 83 GLY A CA 1
ATOM 644 C C . GLY A 1 83 ? 5.806 4.574 -21.559 1.00 94.75 83 GLY A C 1
ATOM 645 O O . GLY A 1 83 ? 6.239 3.424 -21.476 1.00 94.75 83 GLY A O 1
ATOM 646 N N . HIS A 1 84 ? 6.612 5.636 -21.437 1.00 94.00 84 HIS A N 1
ATOM 647 C CA . HIS A 1 84 ? 8.051 5.493 -21.201 1.00 94.00 84 HIS A CA 1
ATOM 648 C C . HIS A 1 84 ? 8.324 5.035 -19.770 1.00 94.00 84 HIS A C 1
ATOM 650 O O . HIS A 1 84 ? 9.114 4.109 -19.569 1.00 94.00 84 HIS A O 1
ATOM 656 N N . THR A 1 85 ? 7.631 5.623 -18.792 1.00 94.31 85 THR A N 1
ATOM 657 C CA . THR A 1 85 ? 7.721 5.206 -17.388 1.00 94.31 85 THR A CA 1
ATOM 658 C C . THR A 1 85 ? 7.257 3.758 -17.213 1.00 94.31 85 THR A C 1
ATOM 660 O O . THR A 1 85 ? 7.953 2.962 -16.584 1.00 94.31 85 THR A O 1
ATOM 663 N N . LEU A 1 86 ? 6.137 3.368 -17.832 1.00 95.38 86 LEU A N 1
ATOM 664 C CA . LEU A 1 86 ? 5.642 1.985 -17.797 1.00 95.38 86 LEU A CA 1
ATOM 665 C C . LEU A 1 86 ? 6.619 0.994 -18.440 1.00 95.38 86 LEU A C 1
ATOM 667 O O . LEU A 1 86 ? 6.856 -0.080 -17.890 1.00 95.38 86 LEU A O 1
ATOM 671 N N . CYS A 1 87 ? 7.215 1.355 -19.579 1.00 94.12 87 CYS A N 1
ATOM 672 C CA . CYS A 1 87 ? 8.232 0.537 -20.238 1.00 94.12 87 CYS A CA 1
ATOM 673 C C . CYS A 1 87 ? 9.462 0.346 -19.340 1.00 94.12 87 CYS A C 1
ATOM 675 O O . CYS A 1 87 ? 9.974 -0.766 -19.210 1.00 94.12 87 CYS A O 1
ATOM 677 N N . TRP A 1 88 ? 9.905 1.408 -18.663 1.00 93.19 88 TRP A N 1
ATOM 678 C CA . TRP A 1 88 ? 11.011 1.329 -17.712 1.00 93.19 88 TRP A CA 1
ATOM 679 C C . TRP A 1 88 ? 10.688 0.399 -16.534 1.00 93.19 88 TRP A C 1
ATOM 681 O O . TRP A 1 88 ? 11.493 -0.476 -16.216 1.00 93.19 88 TRP A O 1
ATOM 691 N N . VAL A 1 89 ? 9.495 0.523 -15.936 1.00 93.38 89 VAL A N 1
ATOM 692 C CA . VAL A 1 89 ? 9.048 -0.350 -14.834 1.00 93.38 89 VAL A CA 1
ATOM 693 C C . VAL A 1 89 ? 8.976 -1.806 -15.289 1.00 93.38 89 VAL A C 1
ATOM 695 O O . VAL A 1 89 ? 9.479 -2.682 -14.591 1.00 93.38 89 VAL A O 1
ATOM 698 N N . LYS A 1 90 ? 8.420 -2.075 -16.475 1.00 94.12 90 LYS A N 1
ATOM 699 C CA . LYS A 1 90 ? 8.373 -3.425 -17.048 1.00 94.12 90 LYS A CA 1
ATOM 700 C C . LYS A 1 90 ? 9.772 -4.031 -17.173 1.00 94.12 90 LYS A C 1
ATOM 702 O O . LYS A 1 90 ? 10.006 -5.128 -16.684 1.00 94.12 90 LYS A O 1
ATOM 707 N N . ASN A 1 91 ? 10.712 -3.292 -17.759 1.00 91.38 91 ASN A N 1
ATOM 708 C CA . ASN A 1 91 ? 12.090 -3.759 -17.923 1.00 91.38 91 ASN A CA 1
ATOM 709 C C . ASN A 1 91 ? 12.798 -3.991 -16.577 1.00 91.38 91 ASN A C 1
ATOM 711 O O . ASN A 1 91 ? 13.663 -4.858 -16.482 1.00 91.38 91 ASN A O 1
ATOM 715 N N . CYS A 1 92 ? 12.446 -3.220 -15.544 1.00 89.38 92 CYS A N 1
ATOM 716 C CA . CYS A 1 92 ? 12.946 -3.430 -14.187 1.00 89.38 92 CYS A CA 1
ATOM 717 C C . CYS A 1 92 ? 12.407 -4.736 -13.578 1.00 89.38 92 CYS A C 1
ATOM 719 O O . CYS A 1 92 ? 13.158 -5.462 -12.930 1.00 89.38 92 CYS A O 1
ATOM 721 N N . LEU A 1 93 ? 11.123 -5.036 -13.793 1.00 89.62 93 LEU A N 1
ATOM 722 C CA . LEU A 1 93 ? 10.447 -6.228 -13.271 1.00 89.62 93 LEU A CA 1
ATOM 723 C C . LEU A 1 93 ? 10.848 -7.517 -14.000 1.00 89.62 93 LEU A C 1
ATOM 725 O O . LEU A 1 93 ? 10.960 -8.563 -13.370 1.00 89.62 93 LEU A O 1
ATOM 729 N N . ASP A 1 94 ? 11.101 -7.444 -15.307 1.00 87.19 94 ASP A N 1
ATOM 730 C CA . ASP A 1 94 ? 11.510 -8.595 -16.126 1.00 87.19 94 ASP A CA 1
ATOM 731 C C . ASP A 1 94 ? 12.971 -9.028 -15.861 1.00 87.19 94 ASP A C 1
ATOM 733 O O . ASP A 1 94 ? 13.442 -10.016 -16.423 1.00 87.19 94 ASP A O 1
ATOM 737 N N . GLY A 1 95 ? 13.677 -8.322 -14.969 1.00 73.00 95 GLY A N 1
ATOM 738 C CA . GLY A 1 95 ? 15.056 -8.602 -14.594 1.00 73.00 95 GLY A CA 1
ATOM 739 C C . GLY A 1 95 ? 16.038 -8.020 -15.605 1.00 73.00 95 GLY A C 1
ATOM 740 O O . GLY A 1 95 ? 16.348 -8.621 -16.633 1.00 73.00 95 GLY A O 1
ATOM 741 N N . GLN A 1 96 ? 16.582 -6.842 -15.303 1.00 66.06 96 GLN A N 1
ATOM 742 C CA . GLN A 1 96 ? 17.668 -6.276 -16.098 1.00 66.06 96 GLN A CA 1
ATOM 743 C C . GLN A 1 96 ? 18.995 -6.974 -15.772 1.00 66.06 96 GLN A C 1
ATOM 745 O O . GLN A 1 96 ? 19.370 -7.096 -14.606 1.00 66.06 96 GLN A O 1
ATOM 750 N N . ALA A 1 97 ? 19.756 -7.357 -16.801 1.00 67.31 97 ALA A N 1
ATOM 751 C CA . ALA A 1 97 ? 21.167 -7.682 -16.632 1.00 67.31 97 ALA A CA 1
ATOM 752 C C . ALA A 1 97 ? 21.913 -6.404 -16.217 1.00 67.31 97 ALA A C 1
ATOM 754 O O . ALA A 1 97 ? 22.056 -5.462 -17.002 1.00 67.31 97 ALA A O 1
ATOM 755 N N . GLN A 1 98 ? 22.343 -6.344 -14.960 1.00 70.50 98 GLN A N 1
ATOM 756 C CA . GLN A 1 98 ? 23.128 -5.228 -14.447 1.00 70.50 98 GLN A CA 1
ATOM 757 C C . GLN A 1 98 ? 24.608 -5.473 -14.733 1.00 70.50 98 GLN A C 1
ATOM 759 O O . GLN A 1 98 ? 25.114 -6.568 -14.508 1.00 70.50 98 GLN A O 1
ATOM 764 N N . ARG A 1 99 ? 25.315 -4.440 -15.205 1.00 77.69 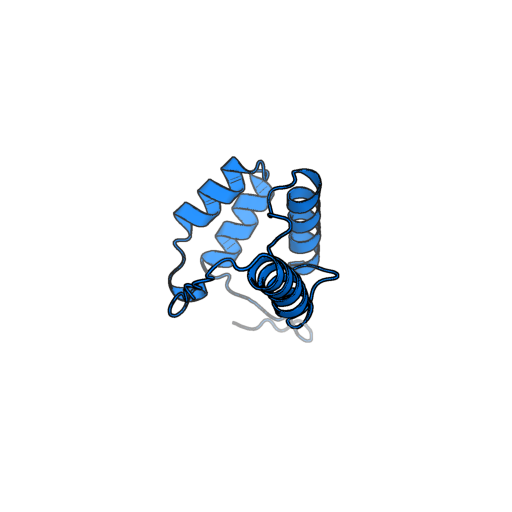99 ARG A N 1
ATOM 765 C CA . ARG A 1 99 ? 26.752 -4.516 -15.474 1.00 77.69 99 ARG A CA 1
ATOM 766 C C . ARG A 1 99 ? 27.496 -3.396 -14.777 1.00 77.69 99 ARG A C 1
ATOM 768 O O . ARG A 1 99 ? 27.174 -2.225 -14.964 1.00 77.69 99 ARG A O 1
ATOM 775 N N . VAL A 1 100 ? 28.536 -3.749 -14.035 1.00 78.06 100 VAL A N 1
ATOM 776 C CA . VAL A 1 100 ? 29.419 -2.783 -13.379 1.00 78.06 100 VAL A CA 1
ATOM 777 C C . VAL A 1 100 ? 30.637 -2.545 -14.264 1.00 78.06 100 VAL A C 1
ATOM 779 O O . VAL A 1 100 ? 31.146 -3.474 -14.889 1.00 78.06 100 VAL A O 1
ATOM 782 N N . VAL A 1 101 ? 31.103 -1.296 -14.342 1.00 84.38 101 VAL A N 1
ATOM 783 C CA . VAL A 1 101 ? 32.371 -0.958 -15.000 1.00 84.38 101 VAL A CA 1
ATOM 784 C C . VAL A 1 101 ? 33.322 -0.369 -13.970 1.00 84.38 101 VAL A C 1
ATOM 786 O O . VAL A 1 101 ? 33.048 0.696 -13.426 1.00 84.38 101 VAL A O 1
ATOM 789 N N . VAL A 1 102 ? 34.443 -1.045 -13.722 1.00 86.56 102 VAL A N 1
ATOM 790 C CA . VAL A 1 102 ? 35.514 -0.562 -12.839 1.00 86.56 102 VAL A CA 1
ATOM 791 C C . VAL A 1 102 ? 36.792 -0.473 -13.657 1.00 86.56 102 VAL A C 1
ATOM 793 O O . VAL A 1 102 ? 37.201 -1.453 -14.273 1.00 86.56 102 VAL A O 1
ATOM 796 N N . ASN A 1 103 ? 37.414 0.707 -13.700 1.00 88.00 103 ASN A N 1
ATOM 797 C CA . ASN A 1 103 ? 38.648 0.952 -14.462 1.00 88.00 103 ASN A CA 1
ATOM 798 C C . ASN A 1 103 ? 38.562 0.507 -15.939 1.00 88.00 103 ASN A C 1
ATOM 800 O O . ASN A 1 103 ? 39.512 -0.033 -16.496 1.00 88.00 103 ASN A O 1
ATOM 804 N N . GLY A 1 104 ? 37.397 0.686 -16.571 1.00 86.50 104 GLY A N 1
ATOM 805 C CA . GLY A 1 104 ? 37.149 0.275 -17.960 1.00 86.50 104 GLY A CA 1
ATOM 806 C C . GLY A 1 104 ? 36.839 -1.215 -18.155 1.00 86.50 104 GLY A C 1
ATOM 807 O O . GLY A 1 104 ? 36.408 -1.602 -19.242 1.00 86.50 104 GLY A O 1
ATOM 808 N N . VAL A 1 105 ? 36.972 -2.041 -17.115 1.00 84.19 105 VAL A N 1
ATOM 809 C CA . VAL A 1 105 ? 36.622 -3.465 -17.145 1.00 84.19 105 VAL A CA 1
ATOM 810 C C . VAL A 1 105 ? 35.153 -3.638 -16.794 1.00 84.19 105 VAL A C 1
ATOM 812 O O . VAL A 1 105 ? 34.673 -3.108 -15.795 1.00 84.19 105 VAL A O 1
ATOM 815 N N . LYS A 1 106 ? 34.438 -4.373 -17.640 1.00 89.62 106 LYS A N 1
ATOM 816 C CA . LYS A 1 106 ? 33.001 -4.632 -17.541 1.00 89.62 106 LYS A CA 1
ATOM 817 C C . LYS A 1 106 ? 32.777 -5.979 -16.848 1.00 89.62 106 LYS A C 1
ATOM 819 O O . LYS A 1 106 ? 33.416 -6.953 -17.238 1.00 89.62 106 LYS A O 1
ATOM 824 N N . SER A 1 107 ? 31.877 -6.044 -15.865 1.00 82.00 107 SER A N 1
ATOM 825 C CA . SER A 1 107 ? 31.388 -7.331 -15.353 1.00 82.00 107 SER A CA 1
ATOM 826 C C . SER A 1 107 ? 30.664 -8.097 -16.466 1.00 82.00 107 SER A C 1
ATOM 828 O O . SER A 1 107 ? 30.271 -7.498 -17.468 1.00 82.00 107 SER A O 1
ATOM 830 N N . SER A 1 108 ? 30.535 -9.417 -16.333 1.00 72.62 108 SER A N 1
ATOM 831 C CA . SER A 1 108 ? 29.628 -10.184 -17.201 1.00 72.62 108 SER A CA 1
ATOM 832 C C . SER A 1 108 ? 28.178 -9.790 -16.950 1.00 72.62 108 SER A C 1
ATOM 834 O O . SER A 1 108 ? 27.898 -9.347 -15.811 1.00 72.62 108 SER A O 1
#

pLDDT: mean 91.7, std 6.33, range [66.06, 98.25]

Organism: Grus japonensis (NCBI:txid30415)

Radius of gyration: 19.88 Å; chains: 1; bounding box: 58×29×46 Å